Protein AF-A0A497T370-F1 (afdb_monomer_lite)

Radius of gyration: 27.27 Å; chains: 1; bounding box: 57×44×64 Å

Sequence (100 aa):
ENWVCSVWSECQPNGKQTRTCIDKNNCGTEENKPKETRDCVYVEKKTEQGEKEEEAPNATTTQPSVNITGLVIGNPSFWAGLIIILVGLGFIFYRKKKKK

Structure (mmCIF, N/CA/C/O backbone):
data_AF-A0A497T370-F1
#
_entry.id   AF-A0A497T370-F1
#
loop_
_atom_site.group_PDB
_atom_site.id
_atom_site.type_symbol
_atom_site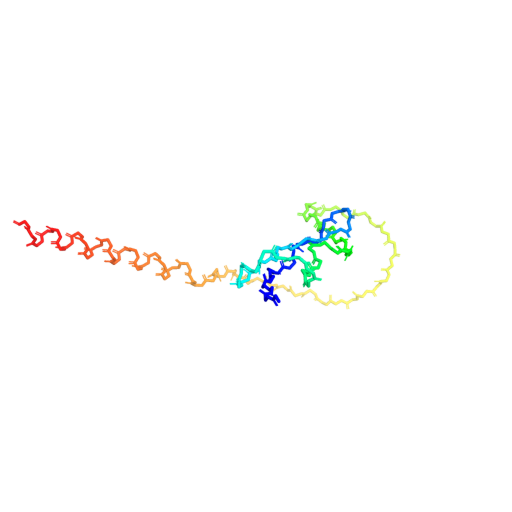.label_atom_id
_atom_site.label_alt_id
_atom_site.label_comp_id
_atom_site.label_asym_id
_atom_site.label_entity_id
_atom_site.label_seq_id
_atom_site.pdbx_PDB_ins_code
_atom_site.Cartn_x
_atom_site.Cartn_y
_atom_site.Cartn_z
_atom_site.occupancy
_atom_site.B_iso_or_equiv
_atom_site.auth_seq_id
_atom_site.auth_comp_id
_atom_site.auth_asym_id
_atom_site.auth_atom_id
_atom_site.pdbx_PDB_model_num
ATOM 1 N N . GLU A 1 1 ? -1.772 -10.764 19.645 1.00 84.38 1 GLU A N 1
ATOM 2 C CA . GLU A 1 1 ? -1.937 -9.476 18.932 1.00 84.38 1 GLU A CA 1
ATOM 3 C C . GLU A 1 1 ? -2.885 -9.659 17.754 1.00 84.38 1 GLU A C 1
ATOM 5 O O . GLU A 1 1 ? -2.976 -10.772 17.242 1.00 84.38 1 GLU A O 1
ATOM 10 N N . ASN A 1 2 ? -3.606 -8.612 17.346 1.00 92.88 2 ASN A N 1
ATOM 11 C CA . ASN A 1 2 ? -4.521 -8.680 16.205 1.00 92.88 2 ASN A CA 1
ATOM 12 C C . ASN A 1 2 ? -4.228 -7.539 15.227 1.00 92.88 2 ASN A C 1
ATOM 14 O O . ASN A 1 2 ? -4.715 -6.423 15.398 1.00 92.88 2 ASN A O 1
ATOM 18 N N . TRP A 1 3 ? -3.426 -7.832 14.207 1.00 95.62 3 TRP A N 1
ATOM 19 C CA . TRP A 1 3 ? -2.958 -6.842 13.245 1.00 95.62 3 TRP A CA 1
ATOM 20 C C . TRP A 1 3 ? -3.854 -6.778 12.016 1.00 95.62 3 TRP A C 1
ATOM 22 O O . TRP A 1 3 ? -4.060 -7.774 11.323 1.00 95.62 3 TRP A O 1
ATOM 32 N N . VAL A 1 4 ? -4.330 -5.578 11.704 1.00 95.94 4 VAL A N 1
ATOM 33 C CA . VAL A 1 4 ? -5.037 -5.285 10.457 1.00 95.94 4 VAL A CA 1
ATOM 34 C C . VAL A 1 4 ? -4.143 -4.402 9.605 1.00 95.94 4 VAL A C 1
ATOM 36 O O . VAL A 1 4 ? -3.757 -3.317 10.035 1.00 95.94 4 VAL A O 1
ATOM 39 N N . CYS A 1 5 ? -3.812 -4.860 8.399 1.00 97.50 5 CYS A N 1
ATOM 40 C CA . CYS A 1 5 ? -2.944 -4.121 7.489 1.00 97.50 5 CYS A CA 1
ATOM 41 C C . CYS A 1 5 ? -3.711 -3.558 6.291 1.00 97.50 5 CYS A C 1
ATOM 43 O O . CYS A 1 5 ? -4.643 -4.187 5.786 1.00 97.50 5 CYS A O 1
ATOM 45 N N . SER A 1 6 ? -3.275 -2.399 5.803 1.00 97.94 6 SER A N 1
ATOM 46 C CA . SER A 1 6 ? -3.723 -1.834 4.534 1.00 97.94 6 SER A CA 1
ATOM 47 C C . SER A 1 6 ? -3.272 -2.692 3.349 1.00 97.94 6 SER A C 1
ATOM 49 O O . SER A 1 6 ? -2.416 -3.579 3.464 1.00 97.94 6 SER A O 1
ATOM 51 N N . VAL A 1 7 ? -3.810 -2.371 2.171 1.00 97.75 7 VAL A N 1
ATOM 52 C CA . VAL A 1 7 ? -3.216 -2.826 0.911 1.00 97.75 7 VAL A CA 1
ATOM 53 C C . VAL A 1 7 ? -1.788 -2.295 0.782 1.00 97.75 7 VAL A C 1
ATOM 55 O O . VAL A 1 7 ? -1.432 -1.274 1.379 1.00 97.75 7 VAL A O 1
ATOM 58 N N . TRP A 1 8 ? -0.971 -3.015 0.020 1.00 98.12 8 TRP A N 1
ATOM 59 C CA . TRP A 1 8 ? 0.357 -2.543 -0.342 1.00 98.12 8 TRP A CA 1
ATOM 60 C C . TRP A 1 8 ? 0.261 -1.355 -1.297 1.00 98.12 8 TRP A C 1
ATOM 62 O O . TRP A 1 8 ? -0.624 -1.315 -2.152 1.00 98.12 8 TRP A O 1
ATOM 72 N N . SER A 1 9 ? 1.182 -0.407 -1.148 1.00 97.25 9 SER A N 1
ATOM 73 C CA . SER A 1 9 ? 1.381 0.685 -2.091 1.00 97.25 9 SER A CA 1
ATOM 74 C C . SER A 1 9 ? 1.801 0.153 -3.460 1.00 97.25 9 SER A C 1
ATOM 76 O O . SER A 1 9 ? 2.223 -0.997 -3.604 1.00 97.25 9 SER A O 1
ATOM 78 N N . GLU A 1 10 ? 1.770 1.024 -4.467 1.00 96.31 10 GLU A N 1
ATOM 79 C CA . GLU A 1 10 ? 2.472 0.745 -5.716 1.00 96.31 10 GLU A CA 1
ATOM 80 C C . GLU A 1 10 ? 3.962 0.495 -5.446 1.00 96.31 10 GLU A C 1
ATOM 82 O O . GLU A 1 10 ? 4.533 0.986 -4.461 1.00 96.31 10 GLU A O 1
ATOM 87 N N . CYS A 1 11 ? 4.580 -0.301 -6.316 1.00 97.31 11 CYS A N 1
ATOM 88 C CA . CYS A 1 11 ? 6.018 -0.487 -6.273 1.00 97.31 11 CYS A CA 1
ATOM 89 C C . CYS A 1 11 ? 6.700 0.833 -6.621 1.00 97.31 11 CYS A C 1
ATOM 91 O O . CYS A 1 11 ? 6.346 1.467 -7.610 1.00 97.31 11 CYS A O 1
ATOM 93 N N . GLN A 1 12 ? 7.662 1.248 -5.811 1.00 96.56 12 GLN A N 1
ATOM 94 C CA . GLN A 1 12 ? 8.457 2.440 -6.068 1.00 96.56 12 GLN A CA 1
ATOM 95 C C . GLN A 1 12 ? 9.682 2.099 -6.938 1.00 96.56 12 GLN A C 1
ATOM 97 O O . GLN A 1 12 ? 10.112 0.943 -6.953 1.00 96.56 12 GLN A O 1
ATOM 102 N N . PRO A 1 13 ? 10.315 3.093 -7.597 1.00 95.88 13 PRO A N 1
ATOM 103 C CA . PRO A 1 13 ? 11.528 2.891 -8.404 1.00 95.88 13 PRO A CA 1
ATOM 104 C C . PRO A 1 13 ? 12.707 2.248 -7.660 1.00 95.88 13 PRO A C 1
ATOM 106 O O . PRO A 1 13 ? 13.577 1.641 -8.273 1.00 95.88 13 PRO A O 1
ATOM 109 N N . ASN A 1 14 ? 12.733 2.345 -6.330 1.00 96.38 14 ASN A N 1
ATOM 110 C CA . ASN A 1 14 ? 13.713 1.672 -5.472 1.00 96.38 14 ASN A CA 1
ATOM 111 C C . ASN A 1 14 ? 13.435 0.161 -5.287 1.00 96.38 14 ASN A C 1
ATOM 113 O O . ASN A 1 14 ? 14.097 -0.481 -4.471 1.00 96.38 14 ASN A O 1
ATOM 117 N N . GLY A 1 15 ? 12.435 -0.392 -5.982 1.00 97.12 15 GLY A N 1
ATOM 118 C CA . GLY A 1 15 ? 12.037 -1.794 -5.896 1.00 97.12 15 GLY A CA 1
ATOM 119 C C . GLY A 1 15 ? 11.331 -2.157 -4.592 1.00 97.12 15 GLY A C 1
ATOM 120 O O . GLY A 1 15 ? 11.339 -3.325 -4.209 1.00 97.12 15 GLY A O 1
ATOM 121 N N . LYS A 1 16 ? 10.752 -1.186 -3.871 1.00 97.94 16 LYS A N 1
ATOM 122 C CA . LYS A 1 16 ? 10.055 -1.425 -2.599 1.00 97.94 16 LYS A CA 1
ATOM 123 C C . LYS A 1 16 ? 8.624 -0.914 -2.627 1.00 97.94 16 LYS A C 1
ATOM 125 O O . LYS A 1 16 ? 8.303 0.090 -3.252 1.00 97.94 16 LYS A O 1
ATOM 130 N N . GLN A 1 17 ? 7.762 -1.618 -1.909 1.00 98.25 17 GLN A N 1
ATOM 131 C CA . GLN A 1 17 ? 6.394 -1.197 -1.620 1.00 98.25 17 GLN A CA 1
ATOM 132 C C . GLN A 1 17 ? 6.162 -1.278 -0.116 1.00 98.25 17 GLN A C 1
ATOM 134 O O . GLN A 1 17 ? 6.753 -2.121 0.573 1.00 98.25 17 GLN A O 1
ATOM 139 N N . THR A 1 18 ? 5.296 -0.406 0.386 1.00 98.19 18 THR A N 1
ATOM 140 C CA . THR A 1 18 ? 5.001 -0.291 1.811 1.00 98.19 18 THR A CA 1
ATOM 141 C C . THR A 1 18 ? 3.520 -0.493 2.094 1.00 98.19 18 THR A C 1
ATOM 143 O O . THR A 1 18 ? 2.675 -0.419 1.204 1.00 98.19 18 THR A O 1
ATOM 146 N N . ARG A 1 19 ? 3.193 -0.810 3.341 1.00 98.38 19 ARG A N 1
ATOM 147 C CA . ARG A 1 19 ? 1.823 -0.842 3.864 1.00 98.38 19 ARG A CA 1
ATOM 148 C C . ARG A 1 19 ? 1.837 -0.417 5.323 1.00 98.38 19 ARG A C 1
ATOM 150 O O . ARG A 1 19 ? 2.898 -0.395 5.937 1.00 98.38 19 ARG A O 1
ATOM 157 N N . THR A 1 20 ? 0.665 -0.168 5.885 1.00 97.69 20 THR A N 1
ATOM 158 C CA . THR A 1 20 ? 0.515 0.157 7.307 1.00 97.69 20 THR A CA 1
ATOM 159 C C . THR A 1 20 ? -0.250 -0.947 8.019 1.00 97.69 20 THR A C 1
ATOM 161 O O . THR A 1 20 ? -1.262 -1.413 7.499 1.00 97.69 20 THR A O 1
ATOM 164 N N . CYS A 1 21 ? 0.207 -1.357 9.198 1.00 96.75 21 CYS A N 1
ATOM 165 C CA . CYS A 1 21 ? -0.432 -2.350 10.056 1.00 96.75 21 CYS A CA 1
ATOM 166 C C . CYS A 1 21 ? -0.787 -1.732 11.414 1.00 96.75 21 CYS A C 1
ATOM 168 O O . CYS A 1 21 ? 0.060 -1.149 12.083 1.00 96.75 21 CYS A O 1
ATOM 170 N N . ILE A 1 22 ? -2.047 -1.881 11.827 1.00 95.06 22 ILE A N 1
ATOM 171 C CA . ILE A 1 22 ? -2.585 -1.337 13.079 1.00 95.06 22 ILE A CA 1
ATOM 172 C C . ILE A 1 22 ? -2.952 -2.497 14.000 1.00 95.06 22 ILE A C 1
ATOM 174 O O . ILE A 1 22 ? -3.624 -3.442 13.573 1.00 95.06 22 ILE A O 1
ATOM 178 N N . ASP A 1 23 ? -2.538 -2.415 15.263 1.00 95.69 23 ASP A N 1
ATOM 179 C CA . ASP A 1 23 ? -2.983 -3.343 16.297 1.00 95.69 23 ASP A CA 1
ATOM 180 C C . ASP A 1 23 ? -4.408 -2.987 16.731 1.00 95.69 23 ASP A C 1
ATOM 182 O O . ASP A 1 23 ? -4.653 -2.006 17.433 1.00 95.69 23 ASP A O 1
ATOM 186 N N . LYS A 1 24 ? -5.370 -3.804 16.308 1.00 93.62 24 LYS A N 1
ATOM 187 C CA . LYS A 1 24 ? -6.792 -3.591 16.581 1.00 93.62 24 LYS A CA 1
ATOM 188 C C . LYS A 1 24 ? -7.136 -3.732 18.063 1.00 93.62 24 LYS A C 1
ATOM 190 O O . LYS A 1 24 ? -8.113 -3.142 18.517 1.00 93.62 24 LYS A O 1
ATOM 195 N N . ASN A 1 25 ? -6.363 -4.524 18.800 1.00 92.31 25 ASN A N 1
ATOM 196 C CA . ASN A 1 25 ? -6.610 -4.779 20.215 1.00 92.31 25 ASN A CA 1
ATOM 197 C C . ASN A 1 25 ? -5.764 -3.875 21.122 1.00 92.31 25 ASN A C 1
ATOM 199 O O . ASN A 1 25 ? -5.900 -3.967 22.340 1.00 92.31 25 ASN A O 1
ATOM 203 N N . ASN A 1 26 ? -4.927 -3.009 20.537 1.00 88.88 26 ASN A N 1
ATOM 204 C CA . ASN A 1 26 ? -4.074 -2.055 21.239 1.00 88.88 26 ASN A CA 1
ATOM 205 C C . ASN A 1 26 ? -3.275 -2.709 22.383 1.00 88.88 26 ASN A C 1
ATOM 207 O O . ASN A 1 26 ? -3.164 -2.162 23.480 1.00 88.88 26 ASN A O 1
ATOM 211 N N . CYS A 1 27 ? -2.756 -3.911 22.120 1.00 89.44 27 CYS A N 1
ATOM 212 C CA . CYS A 1 27 ? -1.946 -4.704 23.033 1.00 89.44 27 CYS A CA 1
ATOM 213 C C . CYS A 1 27 ? -0.625 -3.999 23.379 1.00 89.44 27 CYS A C 1
ATOM 215 O O . CYS A 1 27 ? -0.097 -4.219 24.465 1.00 89.44 27 CYS A O 1
ATOM 217 N N . GLY A 1 28 ? -0.108 -3.147 22.484 1.00 87.50 28 GLY A N 1
ATOM 218 C CA . GLY A 1 28 ? 1.108 -2.355 22.719 1.00 87.50 28 GLY A CA 1
ATOM 219 C C . GLY A 1 28 ? 2.411 -3.146 22.580 1.00 87.50 28 GLY A C 1
ATOM 220 O O . GLY A 1 28 ? 3.472 -2.660 22.963 1.00 87.50 28 GLY A O 1
ATOM 221 N N . THR A 1 29 ? 2.333 -4.356 22.034 1.00 90.69 29 THR A N 1
ATOM 222 C CA . THR A 1 29 ? 3.466 -5.236 21.734 1.00 90.69 29 THR A CA 1
ATOM 223 C C . THR A 1 29 ? 3.607 -5.385 20.214 1.00 90.69 29 THR A C 1
ATOM 225 O O . THR A 1 29 ? 2.628 -5.207 19.493 1.00 90.69 29 THR A O 1
ATOM 228 N N . GLU A 1 30 ? 4.815 -5.673 19.711 1.00 93.50 30 GLU A N 1
ATOM 229 C CA . GLU A 1 30 ? 5.101 -5.811 18.266 1.00 93.50 30 GLU A CA 1
ATOM 230 C C . GLU A 1 30 ? 5.555 -7.226 17.852 1.00 93.50 30 GLU A C 1
ATOM 232 O O . GLU A 1 30 ? 6.059 -7.417 16.746 1.00 93.50 30 GLU A O 1
ATOM 237 N N . GLU A 1 31 ? 5.382 -8.237 18.707 1.00 93.19 31 GLU A N 1
ATOM 238 C CA . GLU A 1 31 ? 5.965 -9.574 18.505 1.00 93.19 31 GLU A CA 1
ATOM 239 C C . GLU A 1 31 ? 5.448 -10.276 17.239 1.00 93.19 31 GLU A C 1
ATOM 241 O O . GLU A 1 31 ? 6.188 -10.984 16.560 1.00 93.19 31 GLU A O 1
ATOM 246 N N . ASN A 1 32 ? 4.181 -10.058 16.892 1.00 93.12 32 ASN A N 1
ATOM 247 C CA . ASN A 1 32 ? 3.508 -10.604 15.713 1.00 93.12 32 ASN A CA 1
ATOM 248 C C . ASN A 1 32 ? 3.189 -9.516 14.677 1.00 93.12 32 ASN A C 1
ATOM 250 O O . ASN A 1 32 ? 2.356 -9.746 13.791 1.00 93.12 32 ASN A O 1
ATOM 254 N N . LYS A 1 33 ? 3.819 -8.334 14.768 1.00 95.62 33 LYS A N 1
ATOM 255 C CA . LYS A 1 33 ? 3.601 -7.246 13.809 1.00 95.62 33 LYS A CA 1
ATOM 256 C C . LYS A 1 33 ? 4.051 -7.685 12.409 1.00 95.62 33 LYS A C 1
ATOM 258 O O . LYS A 1 33 ? 5.223 -8.010 12.204 1.00 95.62 33 LYS A O 1
ATOM 263 N N . PRO A 1 34 ? 3.159 -7.690 11.400 1.00 96.12 34 PRO A N 1
ATOM 264 C CA . PRO A 1 34 ? 3.547 -8.049 10.045 1.00 96.12 34 PRO A CA 1
ATOM 265 C C . PRO A 1 34 ? 4.506 -7.019 9.445 1.00 96.12 34 PRO A C 1
ATOM 267 O O . PRO A 1 34 ? 4.409 -5.826 9.721 1.00 96.12 34 PRO A O 1
ATOM 270 N N . LYS A 1 35 ? 5.382 -7.460 8.533 1.00 96.81 35 LYS A N 1
ATOM 271 C CA . LYS A 1 35 ? 6.280 -6.548 7.810 1.00 96.81 35 LYS A CA 1
ATOM 272 C C . LYS A 1 35 ? 5.488 -5.492 7.038 1.00 96.81 35 LYS A C 1
ATOM 274 O O . LYS A 1 35 ? 4.537 -5.819 6.316 1.00 96.81 35 LYS A O 1
ATOM 279 N N . GLU A 1 36 ? 5.944 -4.254 7.159 1.00 98.00 36 GLU A N 1
ATOM 280 C CA . GLU A 1 36 ? 5.376 -3.072 6.501 1.00 98.00 36 GLU A CA 1
ATOM 281 C C . GLU A 1 36 ? 6.123 -2.684 5.221 1.00 98.00 36 GLU A C 1
ATOM 283 O O . GLU A 1 36 ? 5.645 -1.840 4.474 1.00 98.00 36 GLU A O 1
ATOM 288 N N . THR A 1 37 ? 7.235 -3.359 4.917 1.00 98.06 37 THR A N 1
ATOM 289 C CA . THR A 1 37 ? 8.029 -3.159 3.699 1.00 98.06 37 THR A CA 1
ATOM 290 C C . THR A 1 37 ? 8.331 -4.502 3.049 1.00 98.06 37 THR A C 1
ATOM 292 O O . THR A 1 37 ? 8.674 -5.467 3.740 1.00 98.06 37 THR A O 1
ATOM 295 N N . ARG A 1 38 ? 8.230 -4.567 1.719 1.00 97.81 38 ARG A N 1
ATOM 296 C CA . ARG A 1 38 ? 8.683 -5.716 0.923 1.00 97.81 38 ARG A CA 1
ATOM 297 C C . ARG A 1 38 ? 9.253 -5.274 -0.420 1.00 97.81 38 ARG A C 1
ATOM 299 O O . ARG A 1 38 ? 8.925 -4.190 -0.904 1.00 97.81 38 ARG A O 1
ATOM 306 N N . ASP A 1 39 ? 10.059 -6.143 -1.016 1.00 98.00 39 ASP A N 1
ATOM 307 C CA . ASP A 1 39 ? 10.585 -5.943 -2.363 1.00 98.00 39 ASP A CA 1
ATOM 308 C C . ASP A 1 39 ? 9.509 -6.190 -3.434 1.00 98.00 39 ASP A C 1
ATOM 310 O O . ASP A 1 39 ? 8.504 -6.879 -3.208 1.00 98.00 39 ASP A O 1
ATOM 314 N N . CYS A 1 40 ? 9.693 -5.571 -4.595 1.00 97.44 40 CYS A N 1
ATOM 315 C CA . CYS A 1 40 ? 8.788 -5.627 -5.734 1.00 97.44 40 CYS A CA 1
ATOM 316 C C . CYS A 1 40 ? 9.485 -5.234 -7.039 1.00 97.44 40 CYS A C 1
ATOM 318 O O . CYS A 1 40 ? 10.571 -4.661 -7.035 1.00 97.44 40 CYS A O 1
ATOM 320 N N . VAL A 1 41 ? 8.831 -5.533 -8.163 1.00 97.19 41 VAL A N 1
ATOM 321 C CA . VAL A 1 41 ? 9.284 -5.120 -9.495 1.00 97.19 41 VAL A CA 1
ATOM 322 C C . VAL A 1 41 ? 8.588 -3.817 -9.865 1.00 97.19 41 VAL A C 1
ATOM 324 O O . VAL A 1 41 ? 7.358 -3.771 -9.945 1.00 97.19 41 VAL A O 1
ATOM 327 N N . TYR A 1 42 ? 9.369 -2.759 -10.068 1.00 96.69 42 TYR A N 1
ATOM 328 C CA . TYR A 1 42 ? 8.847 -1.486 -10.543 1.00 96.69 42 TYR A CA 1
ATOM 329 C C . TYR A 1 42 ? 8.584 -1.563 -12.044 1.00 96.69 42 TYR A C 1
ATOM 331 O O . TYR A 1 42 ? 9.464 -1.944 -12.814 1.00 96.69 42 TYR A O 1
ATOM 339 N N . VAL A 1 43 ? 7.368 -1.204 -12.451 1.00 93.75 43 VAL A N 1
ATOM 340 C CA . VAL A 1 43 ? 6.999 -1.085 -13.860 1.00 93.75 43 VAL A CA 1
ATOM 341 C C . VAL A 1 43 ? 6.879 0.396 -14.164 1.00 93.75 43 VAL A C 1
ATOM 343 O O . VAL A 1 43 ? 5.924 1.052 -13.748 1.00 93.75 43 VAL A O 1
ATOM 346 N N . GLU A 1 44 ? 7.867 0.922 -14.881 1.00 90.38 44 GLU A N 1
ATOM 347 C CA . GLU A 1 44 ? 7.815 2.280 -15.402 1.00 90.38 44 GLU A CA 1
ATOM 348 C C . GLU A 1 44 ? 6.615 2.410 -16.335 1.00 90.38 44 GLU A C 1
ATOM 350 O O . GLU A 1 44 ? 6.535 1.752 -17.377 1.00 90.38 44 GLU A O 1
ATOM 355 N N . LYS A 1 45 ? 5.659 3.268 -15.966 1.00 87.25 45 LYS A N 1
ATOM 356 C CA . LYS A 1 45 ? 4.622 3.676 -16.907 1.00 87.25 45 LYS A CA 1
ATOM 357 C C . LYS A 1 45 ? 5.303 4.555 -17.944 1.00 87.25 45 LYS A C 1
ATOM 359 O O . LYS A 1 45 ? 5.612 5.710 -17.664 1.00 87.25 45 LYS A O 1
ATOM 364 N N . LYS A 1 46 ? 5.566 3.994 -19.126 1.00 83.69 46 LYS A N 1
ATOM 365 C CA . LYS A 1 46 ? 5.957 4.790 -20.287 1.00 83.69 46 LYS A CA 1
ATOM 366 C C . LYS A 1 46 ? 4.832 5.786 -20.542 1.00 83.69 46 LYS A C 1
ATOM 368 O O . LYS A 1 46 ? 3.722 5.394 -20.890 1.00 83.69 46 LYS A O 1
ATOM 373 N N . THR A 1 47 ? 5.105 7.058 -20.282 1.00 68.12 47 THR A N 1
ATOM 374 C CA . THR A 1 47 ? 4.198 8.148 -20.612 1.00 68.12 47 THR A CA 1
ATOM 375 C C . THR A 1 47 ? 4.011 8.133 -22.122 1.00 68.12 47 THR A C 1
ATOM 377 O O . THR A 1 47 ? 4.975 8.320 -22.861 1.00 68.12 47 THR A O 1
ATOM 380 N N . GLU A 1 48 ? 2.790 7.883 -22.588 1.00 70.44 48 GLU A N 1
ATOM 381 C CA . GLU A 1 48 ? 2.419 8.102 -23.983 1.00 70.44 48 GLU A CA 1
ATOM 382 C C . GLU A 1 48 ? 2.474 9.609 -24.261 1.00 70.44 48 GLU A C 1
ATOM 384 O O . GLU A 1 48 ? 1.505 10.347 -24.097 1.00 70.44 48 GLU A O 1
ATOM 389 N N . GLN A 1 49 ? 3.658 10.088 -24.626 1.00 58.78 49 GLN A N 1
ATOM 390 C CA . GLN A 1 49 ? 3.85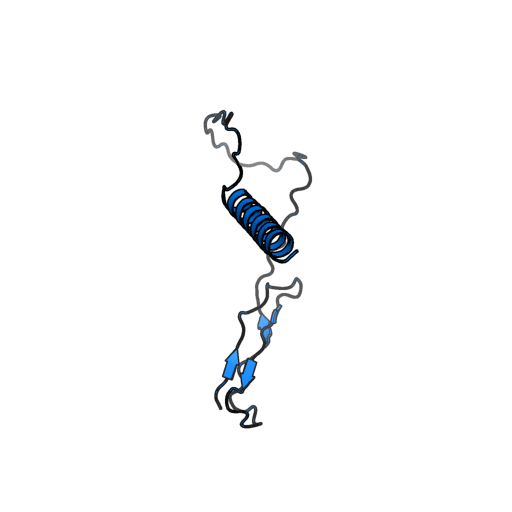6 11.376 -25.264 1.00 58.78 49 GLN A CA 1
ATOM 391 C C . GLN A 1 49 ? 4.399 11.117 -26.659 1.00 58.78 49 GLN A C 1
ATOM 393 O O . GLN A 1 49 ? 5.592 10.898 -26.826 1.00 58.78 49 GLN A O 1
ATOM 398 N N . GLY A 1 50 ? 3.491 11.194 -27.632 1.00 57.41 50 GLY A N 1
ATOM 399 C CA . GLY A 1 50 ? 3.803 11.450 -29.032 1.00 57.41 50 GLY A CA 1
ATOM 400 C C . GLY A 1 50 ? 4.435 10.283 -29.779 1.00 57.41 50 GLY A C 1
ATOM 401 O O . GLY A 1 50 ? 5.569 9.895 -29.528 1.00 57.41 50 GLY A O 1
ATOM 402 N N . GLU A 1 51 ? 3.702 9.800 -30.777 1.00 68.06 51 GLU A N 1
ATOM 403 C CA . GLU A 1 51 ? 4.244 9.179 -31.983 1.00 68.06 51 GLU A CA 1
ATOM 404 C C . GLU A 1 51 ? 5.582 9.826 -32.386 1.00 68.06 51 GLU A C 1
ATOM 406 O O . GLU A 1 51 ? 5.641 10.965 -32.857 1.00 68.06 51 GLU A O 1
ATOM 411 N N . LYS A 1 52 ? 6.672 9.084 -32.204 1.00 50.44 52 LYS A N 1
ATOM 412 C CA . LYS A 1 52 ? 7.819 9.171 -33.096 1.00 50.44 52 LYS A CA 1
ATOM 413 C C . LYS A 1 52 ? 8.400 7.780 -33.260 1.00 50.44 52 LYS A C 1
ATOM 415 O O . LYS A 1 52 ? 9.020 7.212 -32.367 1.00 50.44 52 LYS A O 1
ATOM 420 N N . GLU A 1 53 ? 8.066 7.243 -34.417 1.00 61.78 53 GLU A N 1
ATOM 421 C CA . GLU A 1 53 ? 8.564 6.022 -35.012 1.00 61.78 53 GLU A CA 1
ATOM 422 C C . GLU A 1 53 ? 10.075 6.169 -35.256 1.00 61.78 53 GLU A C 1
ATOM 424 O O . GLU A 1 53 ? 10.501 7.026 -36.026 1.00 61.78 53 GLU A O 1
ATOM 429 N N . GLU A 1 54 ? 10.883 5.361 -34.568 1.00 50.16 54 GLU A N 1
ATOM 430 C CA . GLU A 1 54 ? 12.244 5.025 -34.997 1.00 50.16 54 GLU A CA 1
ATOM 431 C C . GLU A 1 54 ? 12.553 3.572 -34.600 1.00 50.16 54 GLU A C 1
ATOM 433 O O . GLU A 1 54 ? 12.953 3.240 -33.486 1.00 50.16 54 GLU A O 1
ATOM 438 N N . GLU A 1 55 ? 12.166 2.719 -35.543 1.00 49.47 55 GLU A N 1
ATOM 439 C CA . GLU A 1 55 ? 12.699 1.428 -35.976 1.00 49.47 55 GLU A CA 1
ATOM 440 C C . GLU A 1 55 ? 13.744 0.699 -35.100 1.00 49.47 55 GLU A C 1
ATOM 442 O O . GLU A 1 55 ? 14.912 1.069 -35.003 1.00 49.47 55 GLU A O 1
ATOM 447 N N . ALA A 1 56 ? 13.350 -0.480 -34.610 1.00 49.38 56 ALA A N 1
ATOM 448 C CA . ALA A 1 56 ? 14.241 -1.636 -34.557 1.00 49.38 56 ALA A CA 1
ATOM 449 C C . ALA A 1 56 ? 13.499 -2.855 -35.142 1.00 49.38 56 ALA A C 1
ATOM 451 O O . ALA A 1 56 ? 12.286 -2.986 -34.960 1.00 49.38 56 ALA A O 1
ATOM 452 N N . PRO A 1 57 ? 14.193 -3.741 -35.873 1.00 64.56 57 PRO A N 1
ATOM 453 C CA . PRO A 1 57 ? 13.570 -4.648 -36.822 1.00 64.56 57 PRO A CA 1
ATOM 454 C C . PRO A 1 57 ? 13.023 -5.878 -36.103 1.00 64.56 57 PRO A C 1
ATOM 456 O O . PRO A 1 57 ? 13.807 -6.627 -35.527 1.00 64.56 57 PRO A O 1
ATOM 459 N N . ASN A 1 58 ? 11.717 -6.149 -36.183 1.00 52.84 58 ASN A N 1
ATOM 460 C CA . ASN A 1 58 ? 11.258 -7.530 -36.341 1.00 52.84 58 ASN A CA 1
ATOM 461 C C . ASN A 1 58 ? 9.766 -7.668 -36.668 1.00 52.84 58 ASN A C 1
ATOM 463 O O . ASN A 1 58 ? 8.913 -7.068 -36.026 1.00 52.84 58 ASN A O 1
ATOM 467 N N . ALA A 1 59 ? 9.514 -8.627 -37.556 1.00 52.62 59 ALA A N 1
ATOM 468 C CA . ALA A 1 59 ? 8.315 -9.449 -37.661 1.00 52.62 59 ALA A CA 1
ATOM 469 C C . ALA A 1 59 ? 7.002 -8.786 -38.115 1.00 52.62 59 ALA A C 1
ATOM 471 O O . ALA A 1 59 ? 6.187 -8.283 -37.347 1.00 52.62 59 ALA A O 1
ATOM 472 N N . THR A 1 60 ? 6.755 -8.972 -39.412 1.00 44.53 60 THR A N 1
ATOM 473 C CA . THR A 1 60 ? 5.453 -9.134 -40.064 1.00 44.53 60 THR A CA 1
ATOM 474 C C . THR A 1 60 ? 4.362 -9.692 -39.141 1.00 44.53 60 THR A C 1
ATOM 476 O O . THR A 1 60 ? 4.431 -10.836 -38.695 1.00 44.53 60 THR A O 1
ATOM 479 N N . THR A 1 61 ? 3.285 -8.933 -38.948 1.00 35.56 61 THR A N 1
ATOM 480 C CA . THR A 1 61 ? 1.949 -9.481 -38.681 1.00 35.56 61 THR A CA 1
ATOM 481 C C . THR A 1 61 ? 0.921 -8.585 -39.357 1.00 35.56 61 THR A C 1
ATOM 483 O O . THR A 1 61 ? 0.621 -7.482 -38.915 1.00 35.56 61 THR A O 1
ATOM 486 N N . THR A 1 62 ? 0.401 -9.077 -40.475 1.00 45.38 62 THR A N 1
ATOM 487 C CA . THR A 1 62 ? -0.749 -8.525 -41.186 1.00 45.38 62 THR A CA 1
ATOM 488 C C . THR A 1 62 ? -1.999 -8.678 -40.327 1.00 45.38 62 THR A C 1
ATOM 490 O O . THR A 1 62 ? -2.389 -9.812 -40.054 1.00 45.38 62 THR A O 1
ATOM 493 N N . GLN A 1 63 ? -2.677 -7.580 -39.976 1.00 54.31 63 GLN A N 1
ATOM 494 C CA . GLN A 1 63 ? -4.104 -7.604 -39.630 1.00 54.31 63 GLN A CA 1
ATOM 495 C C . GLN A 1 63 ? -4.839 -6.360 -40.163 1.00 54.31 63 GLN A C 1
ATOM 497 O O . GLN A 1 63 ? -4.243 -5.286 -40.259 1.00 54.31 63 GLN A O 1
ATOM 502 N N . PRO A 1 64 ? -6.108 -6.521 -40.585 1.00 51.75 64 PRO A N 1
ATOM 503 C CA . PRO A 1 64 ? -6.833 -5.544 -41.389 1.00 51.75 64 PRO A CA 1
ATOM 504 C C . PRO A 1 64 ? -7.240 -4.306 -40.583 1.00 51.75 64 PRO A C 1
ATOM 506 O O . PRO A 1 64 ? -7.626 -4.394 -39.420 1.00 51.75 64 PRO A O 1
ATOM 509 N N . SER A 1 65 ? -7.205 -3.151 -41.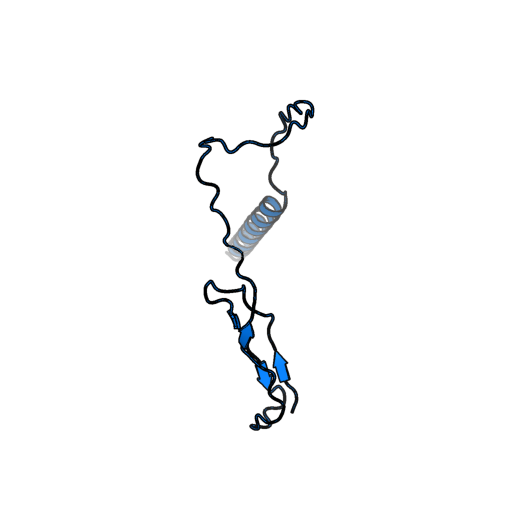247 1.00 49.56 65 SER A N 1
ATOM 510 C CA . SER A 1 65 ? -7.677 -1.861 -40.746 1.00 49.56 65 SER A CA 1
ATOM 511 C C . SER A 1 65 ? -9.128 -1.940 -40.264 1.00 49.56 65 SER A C 1
ATOM 513 O O . SER A 1 65 ? -10.049 -2.092 -41.073 1.00 49.56 65 SER A O 1
ATOM 515 N N . VAL A 1 66 ? -9.349 -1.789 -38.958 1.00 57.41 66 VAL A N 1
ATOM 516 C CA . VAL A 1 66 ? -10.686 -1.540 -38.412 1.00 57.41 66 VAL A CA 1
ATOM 517 C C . VAL A 1 66 ? -10.891 -0.028 -38.330 1.00 57.41 66 VAL A C 1
ATOM 519 O O . VAL A 1 66 ? -10.357 0.644 -37.451 1.00 57.41 66 VAL A O 1
ATOM 522 N N . ASN A 1 67 ? -11.683 0.511 -39.255 1.00 56.16 67 ASN A N 1
ATOM 523 C CA . ASN A 1 67 ? -12.119 1.907 -39.251 1.00 56.16 67 ASN A CA 1
ATOM 524 C C . ASN A 1 67 ? -13.186 2.119 -38.163 1.00 56.16 67 ASN A C 1
ATOM 526 O O . ASN A 1 67 ? -14.382 2.033 -38.445 1.00 56.16 67 ASN A O 1
ATOM 530 N N . ILE A 1 68 ? -12.790 2.397 -36.918 1.00 63.06 68 ILE A N 1
ATOM 531 C CA . ILE A 1 68 ? -13.748 2.746 -35.856 1.00 63.06 68 ILE A CA 1
ATOM 532 C C . ILE A 1 68 ? -14.034 4.250 -35.917 1.00 63.06 68 ILE A C 1
ATOM 534 O O . ILE A 1 68 ? -13.456 5.051 -35.189 1.00 63.06 68 ILE A O 1
ATOM 538 N N . THR A 1 69 ? -14.970 4.644 -36.779 1.00 59.22 69 THR A N 1
ATOM 539 C CA . THR A 1 69 ? -15.664 5.937 -36.666 1.00 59.22 69 T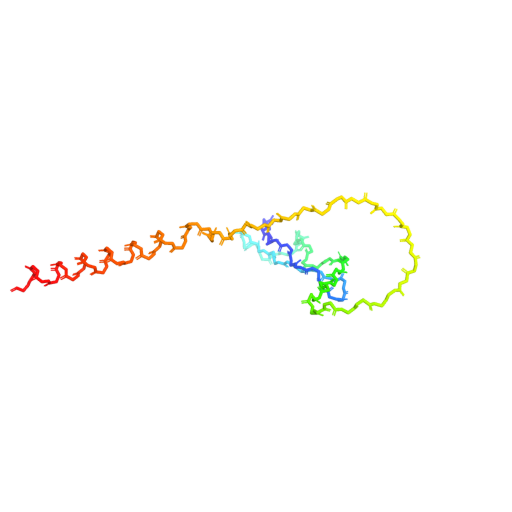HR A CA 1
ATOM 540 C C . THR A 1 69 ? -16.776 5.802 -35.623 1.00 59.22 69 THR A C 1
ATOM 542 O O . THR A 1 69 ? -17.960 5.735 -35.931 1.00 59.22 69 THR A O 1
ATOM 545 N N . GLY A 1 70 ? -16.382 5.669 -34.356 1.00 59.50 70 GLY A N 1
ATOM 546 C CA . GLY A 1 70 ? -17.296 5.491 -33.228 1.00 59.50 70 GLY A CA 1
ATOM 547 C C . GLY A 1 70 ? -17.185 6.651 -32.248 1.00 59.50 70 GLY A C 1
ATOM 548 O O . GLY A 1 70 ? -16.188 6.775 -31.546 1.00 59.50 70 GLY A O 1
ATOM 549 N N . LEU A 1 71 ? -18.213 7.498 -32.202 1.00 57.50 71 LEU A N 1
ATOM 550 C CA . LEU A 1 71 ? -18.376 8.583 -31.236 1.00 57.50 71 LEU A CA 1
ATOM 551 C C . LEU A 1 71 ? -18.328 8.022 -29.801 1.00 57.50 71 LEU A C 1
ATOM 553 O O . LEU A 1 71 ? -19.216 7.271 -29.398 1.00 57.50 71 LEU A O 1
ATOM 557 N N . VAL A 1 72 ? -17.310 8.391 -29.021 1.00 59.19 72 VAL A N 1
ATOM 558 C CA . VAL A 1 72 ? -17.201 8.019 -27.603 1.00 59.19 72 VAL A CA 1
ATOM 559 C C . VAL A 1 72 ? -18.280 8.771 -26.817 1.00 59.19 72 VAL A C 1
ATOM 561 O O . VAL A 1 72 ? -18.096 9.924 -26.430 1.00 59.19 72 VAL A O 1
ATOM 564 N N . ILE A 1 73 ? -19.435 8.143 -26.591 1.00 64.19 73 ILE A N 1
ATOM 565 C CA . ILE A 1 73 ? -20.451 8.674 -25.678 1.00 64.19 73 ILE A CA 1
ATOM 566 C C . ILE A 1 73 ? -19.968 8.369 -24.258 1.00 64.19 73 ILE A C 1
ATOM 568 O O . ILE A 1 73 ? -19.938 7.217 -23.828 1.00 64.19 73 ILE A O 1
ATOM 572 N N . GLY A 1 74 ? -19.529 9.414 -23.556 1.00 58.94 74 GLY A N 1
ATOM 573 C CA . GLY A 1 74 ? -19.046 9.334 -22.182 1.00 58.94 74 GLY A CA 1
ATOM 574 C C . GLY A 1 74 ? -20.047 8.653 -21.244 1.00 58.94 74 GLY A C 1
ATOM 575 O O . GLY A 1 74 ? -21.259 8.836 -21.344 1.00 58.94 74 GLY A O 1
ATOM 576 N N . ASN A 1 75 ? -19.498 7.863 -20.324 1.00 59.75 75 ASN A N 1
ATOM 577 C CA . ASN A 1 75 ? -20.190 7.075 -19.306 1.00 59.75 75 ASN A CA 1
ATOM 578 C C . ASN A 1 75 ? -21.349 7.876 -18.638 1.00 59.75 75 ASN A C 1
ATOM 580 O O . ASN A 1 75 ? -21.093 8.959 -18.099 1.00 59.75 75 ASN A O 1
ATOM 584 N N . PRO A 1 76 ? -22.609 7.388 -18.624 1.00 57.91 76 PRO A N 1
ATOM 585 C CA . PRO A 1 76 ? -23.796 8.161 -18.210 1.00 57.91 76 PRO A CA 1
ATOM 586 C C . PRO A 1 76 ? -23.837 8.552 -16.720 1.00 57.91 76 PRO A C 1
ATOM 588 O O . PRO A 1 76 ? -24.724 9.288 -16.284 1.00 57.91 76 PRO A O 1
ATOM 591 N N . SER A 1 77 ? -22.863 8.108 -15.927 1.00 61.25 77 SER A N 1
ATOM 592 C CA . SER A 1 77 ? -22.793 8.315 -14.478 1.00 61.25 77 SER A CA 1
ATOM 593 C C . SER A 1 77 ? -22.636 9.781 -14.050 1.00 61.25 7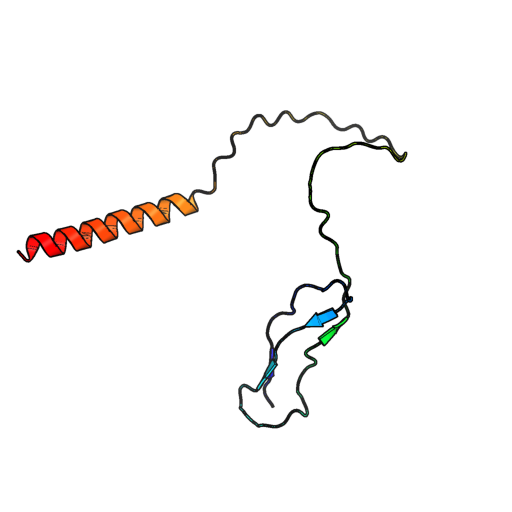7 SER A C 1
ATOM 595 O O . SER A 1 77 ? -22.959 10.119 -12.913 1.00 61.25 77 SER A O 1
ATOM 597 N N . PHE A 1 78 ? -22.185 10.674 -14.936 1.00 62.59 78 PHE A N 1
ATOM 598 C CA . PHE A 1 78 ? -21.988 12.090 -14.597 1.00 62.59 78 PHE A CA 1
ATOM 599 C C . PHE A 1 78 ? -23.273 12.929 -14.673 1.00 62.59 78 PHE A C 1
ATOM 601 O O . PHE A 1 78 ? -23.439 13.872 -13.898 1.00 62.59 78 PHE A O 1
ATOM 608 N N . TRP A 1 79 ? -24.225 12.567 -15.538 1.00 61.22 79 TRP A N 1
ATOM 609 C CA . TRP A 1 79 ? -25.478 13.321 -15.688 1.00 61.22 79 TRP A CA 1
ATOM 610 C C . TRP A 1 79 ? -26.447 13.078 -14.525 1.00 61.22 79 TRP A C 1
ATOM 612 O O . TRP A 1 79 ? -27.134 14.002 -14.088 1.00 61.22 79 TRP A O 1
ATOM 622 N N . ALA A 1 80 ? -26.452 11.866 -13.958 1.00 69.00 80 ALA A N 1
ATOM 623 C CA . ALA A 1 80 ? -27.292 11.528 -12.809 1.00 69.00 80 ALA A CA 1
ATOM 624 C C . ALA A 1 80 ? -26.957 12.379 -11.568 1.00 69.00 80 ALA A C 1
ATOM 626 O O . ALA A 1 80 ? -27.861 12.857 -10.883 1.00 69.00 80 ALA A O 1
ATOM 627 N N . GLY A 1 81 ? -25.668 12.635 -11.311 1.00 78.81 81 GLY A N 1
ATOM 628 C CA . GLY A 1 81 ? -25.234 13.475 -10.191 1.00 78.81 81 GLY A CA 1
ATOM 629 C C . GLY A 1 81 ? -25.707 14.926 -10.314 1.00 78.81 81 GLY A C 1
ATOM 630 O O . GLY A 1 81 ? -26.214 15.498 -9.349 1.00 78.81 81 GLY A O 1
ATOM 631 N N . LEU A 1 82 ? -25.619 15.508 -11.515 1.00 83.88 82 LEU A N 1
ATOM 632 C CA . LEU A 1 82 ? -26.066 16.881 -11.769 1.00 83.88 82 LEU A CA 1
ATOM 633 C C . LEU A 1 82 ? -27.580 17.051 -11.584 1.00 83.88 82 LEU A C 1
ATOM 635 O O . LEU A 1 82 ? -28.015 18.026 -10.971 1.00 83.88 82 LEU A O 1
ATOM 639 N N . ILE A 1 83 ? -28.383 16.090 -12.051 1.00 86.31 83 ILE A N 1
ATOM 640 C CA . ILE A 1 83 ? -29.846 16.141 -11.907 1.00 86.31 83 ILE A CA 1
ATOM 641 C C . ILE A 1 83 ? -30.251 16.108 -10.426 1.00 86.31 83 ILE A C 1
ATOM 643 O O . ILE A 1 83 ? -31.102 16.894 -10.007 1.00 86.31 83 ILE A O 1
ATOM 647 N N . ILE A 1 84 ? -29.610 15.264 -9.608 1.00 87.06 84 ILE A N 1
ATOM 648 C CA . ILE A 1 84 ? -29.898 15.173 -8.167 1.00 87.06 84 ILE A CA 1
ATOM 649 C C . ILE A 1 84 ? -29.587 16.500 -7.457 1.00 87.06 84 ILE A C 1
ATOM 651 O O . ILE A 1 84 ? -30.373 16.949 -6.619 1.00 87.06 84 ILE A O 1
ATOM 655 N N . ILE A 1 85 ? -28.487 17.170 -7.822 1.00 91.1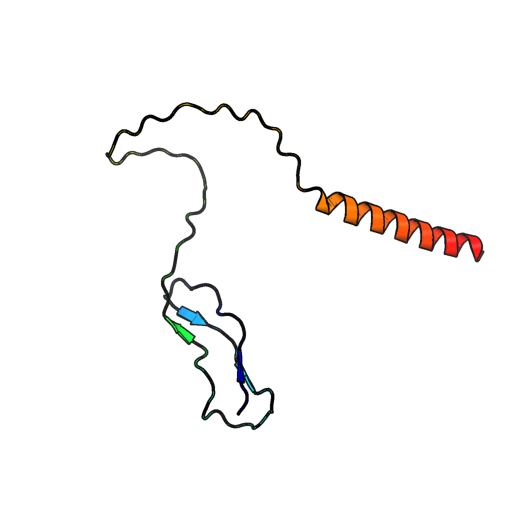2 85 ILE A N 1
ATOM 656 C CA . ILE A 1 85 ? -28.112 18.470 -7.246 1.00 91.12 85 ILE A CA 1
ATOM 657 C C . ILE A 1 85 ? -29.141 19.547 -7.610 1.00 91.12 85 ILE A C 1
ATOM 659 O O . ILE A 1 85 ? -29.582 20.288 -6.730 1.00 91.12 85 ILE A O 1
ATOM 663 N N . LEU A 1 86 ? -29.572 19.620 -8.873 1.00 92.81 86 LEU A N 1
ATOM 664 C CA . LEU A 1 86 ? -30.556 20.615 -9.316 1.00 92.81 86 LEU A CA 1
ATOM 665 C C . LEU A 1 86 ? -31.921 20.418 -8.645 1.00 92.81 86 LEU A C 1
ATOM 667 O O . LEU A 1 86 ? -32.521 21.386 -8.173 1.00 92.81 86 LEU A O 1
ATOM 671 N N . VAL A 1 87 ? -32.387 19.171 -8.534 1.00 94.44 87 VAL A N 1
ATOM 672 C CA . VAL A 1 87 ? -33.640 18.847 -7.834 1.00 94.44 87 VAL A CA 1
ATOM 673 C C . VAL A 1 87 ? -33.529 19.167 -6.341 1.00 94.44 87 VAL A C 1
ATOM 675 O O . VAL A 1 87 ? -34.441 19.772 -5.775 1.00 94.44 87 VAL A O 1
ATOM 678 N N . GLY A 1 88 ? -32.401 18.838 -5.705 1.00 94.12 88 GLY A N 1
ATOM 679 C CA . GLY A 1 88 ? -32.144 19.146 -4.298 1.00 94.12 88 GLY A CA 1
ATOM 680 C C . GLY A 1 88 ? -32.134 20.650 -4.009 1.00 94.12 88 GLY A C 1
ATOM 681 O O . GLY A 1 88 ? -32.847 21.115 -3.115 1.00 94.12 88 GLY A O 1
ATOM 682 N N . LEU A 1 89 ? -31.388 21.433 -4.795 1.00 94.81 89 LEU A N 1
ATOM 683 C CA . LEU A 1 89 ? -31.341 22.895 -4.673 1.00 94.81 89 LEU A CA 1
ATOM 684 C C . LEU A 1 89 ? -32.712 23.529 -4.938 1.00 94.81 89 LEU A C 1
ATOM 686 O O . LEU A 1 89 ? -33.149 24.395 -4.175 1.00 94.81 89 LEU A O 1
ATOM 690 N N . GLY A 1 90 ? -33.423 23.051 -5.963 1.00 94.62 90 GLY A N 1
ATOM 691 C CA . GLY A 1 90 ? -34.785 23.478 -6.277 1.00 94.62 90 GLY A CA 1
ATOM 692 C C . GLY A 1 90 ? -35.764 23.201 -5.135 1.00 94.62 90 GLY A C 1
ATOM 693 O O . GLY A 1 90 ? -36.530 24.086 -4.752 1.00 94.62 90 GLY A O 1
ATOM 694 N N . PHE A 1 91 ? -35.700 22.018 -4.518 1.00 93.81 91 PHE A N 1
ATOM 695 C CA . PHE A 1 91 ? -36.543 21.654 -3.377 1.00 93.81 91 PHE A CA 1
ATOM 696 C C . PHE A 1 91 ? -36.241 22.501 -2.134 1.00 93.81 91 PHE A C 1
ATOM 698 O O . PHE A 1 91 ? -37.164 22.960 -1.457 1.00 93.81 91 PHE A O 1
ATOM 705 N N . ILE A 1 92 ? -34.963 22.774 -1.845 1.00 93.69 92 ILE A N 1
ATOM 706 C CA . ILE A 1 92 ? -34.558 23.666 -0.746 1.00 93.69 92 ILE A CA 1
ATOM 707 C C . ILE A 1 92 ? -35.090 25.083 -0.984 1.00 93.69 92 ILE A C 1
ATOM 709 O O . ILE A 1 92 ? -35.658 25.689 -0.070 1.00 93.69 92 ILE A O 1
ATOM 713 N N . PHE A 1 93 ? -34.946 25.607 -2.203 1.00 93.38 93 PHE A N 1
ATOM 714 C CA . PHE A 1 93 ? -35.459 26.924 -2.573 1.00 93.38 93 PHE A CA 1
ATOM 715 C C . PHE A 1 93 ? -36.989 26.984 -2.484 1.00 93.38 93 PHE A C 1
ATOM 717 O O . PHE A 1 93 ? -37.538 27.917 -1.898 1.00 93.38 93 PHE A O 1
ATOM 724 N N . TYR A 1 94 ? -37.679 25.952 -2.968 1.00 94.88 94 TYR A N 1
ATOM 725 C CA . TYR A 1 94 ? -39.129 25.817 -2.863 1.00 94.88 94 TYR A CA 1
ATOM 726 C C . TYR A 1 94 ? -39.598 25.806 -1.401 1.00 94.88 94 TYR A C 1
ATOM 728 O O . TYR A 1 94 ? -40.508 26.552 -1.032 1.00 94.88 94 TYR A O 1
ATOM 736 N N . ARG A 1 95 ? -38.928 25.040 -0.526 1.00 92.81 95 ARG A N 1
ATOM 737 C CA . ARG A 1 95 ? -39.215 25.041 0.920 1.00 92.81 95 ARG A CA 1
ATOM 738 C C . ARG A 1 95 ? -38.932 26.392 1.570 1.00 92.81 95 ARG A C 1
ATOM 740 O O . ARG A 1 95 ? -39.681 26.784 2.460 1.00 92.81 95 ARG A O 1
ATOM 747 N N . LYS A 1 96 ? -37.881 27.105 1.148 1.00 87.19 96 LYS A N 1
ATOM 748 C CA . LYS A 1 96 ? -37.593 28.470 1.620 1.00 87.19 96 LYS A CA 1
ATOM 749 C C . LYS A 1 96 ? -38.669 29.461 1.183 1.00 87.19 96 LYS A C 1
ATOM 751 O O . LYS A 1 96 ? -39.061 30.291 1.993 1.00 87.19 96 LYS A O 1
ATOM 756 N N . LYS A 1 97 ? -39.165 29.356 -0.054 1.00 86.56 97 LYS A N 1
ATOM 757 C CA . LYS A 1 97 ? -40.229 30.221 -0.577 1.00 86.56 97 LYS A CA 1
ATOM 758 C C . LYS A 1 97 ? -41.562 29.976 0.127 1.00 86.56 97 LYS A C 1
ATOM 760 O O . LYS A 1 97 ? -42.216 30.939 0.469 1.00 86.56 97 LYS A O 1
ATOM 765 N N . LYS A 1 98 ? -41.931 28.719 0.399 1.00 84.94 98 LYS A N 1
ATOM 766 C CA . LYS A 1 98 ? -43.175 28.379 1.119 1.00 84.94 98 LYS A CA 1
ATOM 767 C C . LYS A 1 98 ? -43.175 28.821 2.592 1.00 84.94 98 LYS A C 1
ATOM 769 O O . LYS A 1 98 ? -44.234 28.918 3.197 1.00 84.94 98 LYS A O 1
ATOM 774 N N . LYS A 1 99 ? -41.994 29.009 3.191 1.00 76.25 99 LYS A N 1
ATOM 775 C CA . LYS A 1 99 ? -41.840 29.472 4.581 1.00 76.25 99 LYS A CA 1
ATOM 776 C C . LYS A 1 99 ? -41.846 31.001 4.731 1.00 76.25 99 LYS A C 1
ATOM 778 O O . LYS A 1 99 ? -41.810 31.463 5.867 1.00 76.25 99 LYS A O 1
ATOM 783 N N . LYS A 1 100 ? -41.824 31.755 3.631 1.00 65.62 100 LYS A N 1
ATOM 784 C CA . LYS A 1 100 ? -42.054 33.204 3.606 1.00 65.62 100 LYS A CA 1
ATOM 785 C C . LYS A 1 100 ? -43.491 33.464 3.182 1.00 65.62 100 LYS A C 1
ATOM 787 O O . LYS A 1 100 ? -44.046 34.456 3.684 1.00 65.62 100 LYS A O 1
#

pLDDT: mean 80.73, std 18.17, range [35.56, 98.38]

Foldseek 3Di:
DDKDKDDWDAQDPVQKIFIDIDDPVPPVDCPPPDDGMDGHDHDDPPPPDDDDDDDDDDDDDDDDDDPPPDDPPPDCVVVVVVVVVVVVVVVVVVVVVVVD

Secondary structure (DSSP, 8-state):
--EEEPPPPPPPTTSEEE--EEETT-----TTPPPSEEE------------------------------------THHHHHHHHHHHHHHHHHHHHHHT-